Protein AF-A0A3M2CBE2-F1 (afdb_monomer)

Foldseek 3Di:
DLVVLLPFEAEQEAEPDPVRVVVVLVVQLVQAVVCVVVVHAGTHYAYAYEAQEPDPVSNVVRLVVQLVSLLVSCLVRHADDDDPDPDDDPRHHHNVCSVPCLDRSNYQYDHDDVCVVVDPDPVSVVVVLVPDPSSVVVVVSSVVSSPPD

Sequence (149 aa):
MLLSGLAHLHVLFGTFSDQSWAGLRLIIERLGAERVRQDEPQADCLLVQAMVPENVEAAEKSKRDFGDRARDVFVDHFYKEDPEAEATEENCWYVSDAESSDAPHVPIPLSYTPRLADFPSIDAVADHLADSPEYRHLAARILARFGAS

Nearest PDB structures (foldseek):
  3vdn-assembly1_B-2  TM=4.402E-01  e=6.998E+00  Streptomyces hygroscopicus subsp. limoneus

Solvent-accessible surface area (backbone atoms only — not comparable to full-atom values): 8537 Å² total; per-residue (Å²): 128,81,68,73,68,68,75,60,66,43,80,44,80,34,46,95,47,69,70,42,46,59,53,48,51,57,50,43,25,56,38,7,40,54,25,50,75,67,80,36,61,42,57,53,49,42,31,30,34,43,67,33,53,79,52,66,70,60,24,55,50,51,52,50,60,49,37,53,54,32,43,54,52,33,60,78,22,32,38,38,80,69,63,97,53,95,70,74,67,88,77,56,56,34,52,77,47,68,78,43,86,81,28,50,44,54,54,46,66,35,63,56,58,77,68,75,78,71,54,93,43,70,75,71,41,47,61,58,47,66,68,32,68,53,53,44,50,49,51,51,56,58,49,56,75,64,67,82,117

Structure (mmCIF, N/CA/C/O backbone):
data_AF-A0A3M2CBE2-F1
#
_entry.id   AF-A0A3M2CBE2-F1
#
loop_
_atom_site.group_PDB
_atom_site.id
_atom_site.type_symbol
_atom_site.label_atom_id
_atom_site.label_alt_id
_atom_site.label_comp_id
_atom_site.label_asym_id
_atom_site.label_entity_id
_atom_site.label_seq_id
_atom_site.pdbx_PDB_ins_code
_atom_site.Cartn_x
_atom_site.Cartn_y
_atom_site.Cartn_z
_atom_site.occupancy
_atom_site.B_iso_or_equiv
_atom_site.auth_seq_id
_atom_site.auth_comp_id
_atom_site.auth_asym_id
_atom_site.auth_atom_id
_atom_site.pdbx_PDB_model_num
ATOM 1 N N . MET A 1 1 ? 16.481 -7.875 22.149 1.00 38.44 1 MET A N 1
ATOM 2 C CA . MET A 1 1 ? 15.896 -8.816 21.173 1.00 38.44 1 MET A CA 1
ATOM 3 C C . MET A 1 1 ? 15.417 -8.008 19.972 1.00 38.44 1 MET A C 1
ATOM 5 O O . MET A 1 1 ? 14.338 -7.453 20.042 1.00 38.44 1 MET A O 1
ATOM 9 N N . LEU A 1 2 ? 16.221 -7.871 18.912 1.00 44.12 2 LEU A N 1
ATOM 10 C CA . LEU A 1 2 ? 15.852 -7.077 17.720 1.00 44.12 2 LEU A CA 1
ATOM 11 C C . LEU A 1 2 ? 15.027 -7.870 16.686 1.00 44.12 2 LEU A C 1
ATOM 13 O O . LEU A 1 2 ? 14.379 -7.285 15.830 1.00 44.12 2 LEU A O 1
ATOM 17 N N . LEU A 1 3 ? 15.020 -9.204 16.780 1.00 41.56 3 LEU A N 1
ATOM 18 C CA . LEU A 1 3 ? 14.338 -10.092 15.828 1.00 41.56 3 LEU A CA 1
ATOM 19 C C . LEU A 1 3 ? 12.863 -10.370 16.159 1.00 41.56 3 LEU A C 1
ATOM 21 O O . LEU A 1 3 ? 12.155 -10.885 15.304 1.00 41.56 3 LEU A O 1
ATOM 25 N N . SER A 1 4 ? 12.387 -10.028 17.364 1.00 43.09 4 SER A N 1
ATOM 26 C CA . SER A 1 4 ? 10.977 -10.246 17.734 1.00 43.09 4 SER A CA 1
ATOM 27 C C . SER A 1 4 ? 10.027 -9.270 17.030 1.00 43.09 4 SER A C 1
ATOM 29 O O . SER A 1 4 ? 8.88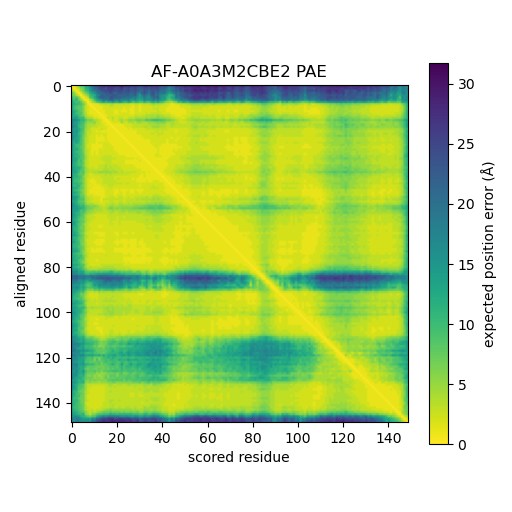0 -9.629 16.802 1.00 43.09 4 SER A O 1
ATOM 31 N N . GLY A 1 5 ? 10.495 -8.067 16.669 1.00 46.41 5 GLY A N 1
ATOM 32 C CA . GLY A 1 5 ? 9.698 -7.078 15.929 1.00 46.41 5 GLY A CA 1
ATOM 33 C C . GLY A 1 5 ? 9.570 -7.411 14.441 1.00 46.41 5 GLY A C 1
ATOM 34 O O . GLY A 1 5 ? 8.492 -7.285 13.879 1.00 46.41 5 GLY A O 1
ATOM 35 N N . LEU A 1 6 ? 10.631 -7.948 13.820 1.00 48.31 6 LEU A N 1
ATOM 36 C CA . LEU A 1 6 ? 10.652 -8.332 12.396 1.00 48.31 6 LEU A CA 1
ATOM 37 C C . LEU A 1 6 ? 9.613 -9.401 12.011 1.00 48.31 6 LEU A C 1
ATOM 39 O O . LEU A 1 6 ? 9.322 -9.565 10.829 1.00 48.31 6 LEU A O 1
ATOM 43 N N . ALA A 1 7 ? 9.071 -10.146 12.978 1.00 54.41 7 ALA A N 1
ATOM 44 C CA . ALA A 1 7 ? 8.288 -11.351 12.726 1.00 54.41 7 ALA A CA 1
ATOM 45 C C . ALA A 1 7 ? 6.835 -11.111 12.260 1.00 54.41 7 ALA A C 1
ATOM 47 O O . ALA A 1 7 ? 6.169 -12.085 11.904 1.00 54.41 7 ALA A O 1
ATOM 48 N N . HIS A 1 8 ? 6.328 -9.868 12.252 1.00 76.12 8 HIS A N 1
ATOM 49 C CA . HIS A 1 8 ? 4.890 -9.608 12.052 1.00 76.12 8 HIS A CA 1
ATOM 50 C C . HIS A 1 8 ? 4.529 -8.594 10.951 1.00 76.12 8 HIS A C 1
ATOM 52 O O . HIS A 1 8 ? 3.344 -8.343 10.734 1.00 76.12 8 HIS A O 1
ATOM 58 N N . LEU A 1 9 ? 5.509 -8.057 10.213 1.00 88.56 9 LEU A N 1
ATOM 59 C CA . LEU A 1 9 ? 5.239 -7.149 9.094 1.00 88.56 9 LEU A CA 1
ATOM 60 C C . LEU A 1 9 ? 4.870 -7.919 7.818 1.00 88.56 9 LEU A C 1
ATOM 62 O O . LEU A 1 9 ? 5.664 -8.703 7.296 1.00 88.56 9 LEU A O 1
ATOM 66 N N . HIS A 1 10 ? 3.698 -7.626 7.261 1.00 92.75 10 HIS A N 1
ATOM 67 C CA . HIS A 1 10 ? 3.241 -8.179 5.989 1.00 92.75 10 HIS A CA 1
ATOM 68 C C . HIS A 1 10 ? 3.591 -7.233 4.835 1.00 92.75 10 HIS A C 1
ATOM 70 O O . HIS A 1 10 ? 3.078 -6.119 4.755 1.00 92.75 10 HIS A O 1
ATOM 76 N N . VAL A 1 11 ? 4.437 -7.672 3.904 1.00 93.88 11 VAL A N 1
ATOM 77 C CA . VAL A 1 11 ? 4.734 -6.906 2.682 1.00 93.88 11 VAL A CA 1
ATOM 78 C C . VAL A 1 11 ? 3.860 -7.429 1.546 1.00 93.88 11 VAL A C 1
ATOM 80 O O . VAL A 1 11 ? 4.031 -8.556 1.081 1.00 93.88 11 VAL A O 1
ATOM 83 N N . LEU A 1 12 ? 2.894 -6.619 1.123 1.00 96.19 12 LEU A N 1
ATOM 84 C CA . LEU A 1 12 ? 1.893 -6.967 0.123 1.00 96.19 12 LEU A CA 1
ATOM 85 C C . LEU A 1 12 ? 2.355 -6.495 -1.254 1.00 96.19 12 LEU A C 1
ATOM 87 O O . LEU A 1 12 ? 2.506 -5.299 -1.479 1.00 96.19 12 LEU A O 1
ATOM 91 N N . PHE A 1 13 ? 2.550 -7.419 -2.190 1.00 95.81 13 PHE A N 1
ATOM 92 C CA . PHE A 1 13 ? 2.920 -7.084 -3.565 1.00 95.81 13 PHE A CA 1
ATOM 93 C C . PHE A 1 13 ? 1.685 -7.071 -4.462 1.00 95.81 13 PHE A C 1
ATOM 95 O O . PHE A 1 13 ? 0.955 -8.059 -4.550 1.00 95.81 13 PHE A O 1
ATOM 102 N N . GLY A 1 14 ? 1.472 -5.950 -5.144 1.00 94.75 14 GLY A N 1
ATOM 103 C CA . GLY A 1 14 ? 0.371 -5.738 -6.071 1.00 94.75 14 GLY A CA 1
ATOM 104 C C . GLY A 1 14 ? 0.836 -5.332 -7.459 1.00 94.75 14 GLY A C 1
ATOM 105 O O . GLY A 1 14 ? 1.789 -4.577 -7.606 1.00 94.75 14 GLY A O 1
ATOM 106 N N . THR A 1 15 ? 0.122 -5.788 -8.483 1.00 92.75 15 THR A N 1
ATOM 107 C CA . THR A 1 15 ? 0.197 -5.227 -9.841 1.00 92.75 15 THR A CA 1
ATOM 108 C C . THR A 1 15 ? -1.113 -4.518 -10.173 1.00 92.75 15 THR A C 1
ATOM 110 O O . THR A 1 15 ? -2.100 -4.653 -9.454 1.00 92.75 15 THR A O 1
ATOM 113 N N . PHE A 1 16 ? -1.164 -3.795 -11.292 1.00 86.88 16 PHE A N 1
ATOM 114 C CA . PHE A 1 16 ? -2.372 -3.069 -11.699 1.00 86.88 16 PHE A CA 1
ATOM 115 C C . PHE A 1 16 ? -3.536 -3.972 -12.168 1.00 86.88 16 PHE A C 1
ATOM 117 O O . PHE A 1 16 ? -4.629 -3.487 -12.442 1.00 86.88 16 PHE A O 1
ATOM 124 N N . SER A 1 17 ? -3.330 -5.287 -12.281 1.00 91.00 17 SER A N 1
ATOM 125 C CA . SER A 1 17 ? -4.363 -6.208 -12.772 1.00 91.00 17 SER A CA 1
ATOM 126 C C . SER A 1 17 ? -5.520 -6.391 -11.781 1.00 91.00 17 SER A C 1
ATOM 128 O O . SER A 1 17 ? -5.315 -6.470 -10.569 1.00 91.00 17 SER A O 1
ATOM 130 N N . ASP A 1 18 ? -6.745 -6.553 -12.289 1.00 91.88 18 ASP A N 1
ATOM 131 C CA . ASP A 1 18 ? -7.924 -6.792 -11.441 1.00 91.88 18 ASP A CA 1
ATOM 132 C C . ASP A 1 18 ? -7.825 -8.081 -10.627 1.00 91.88 18 ASP A C 1
ATOM 134 O O . ASP A 1 18 ? -8.292 -8.139 -9.492 1.00 91.88 18 ASP A O 1
ATOM 138 N N . GLN A 1 19 ? -7.160 -9.101 -11.171 1.00 91.75 19 GLN A N 1
ATOM 139 C CA . GLN A 1 19 ? -6.881 -10.333 -10.442 1.00 91.75 19 GLN A CA 1
ATOM 140 C C . GLN A 1 19 ? -5.981 -10.076 -9.225 1.00 91.75 19 GLN A C 1
ATOM 142 O O . GLN A 1 19 ? -6.259 -10.596 -8.143 1.00 91.75 19 GLN A O 1
ATOM 147 N N . SER A 1 20 ? -4.934 -9.256 -9.380 1.00 93.81 20 SER A N 1
ATOM 148 C CA . SER A 1 20 ? -4.064 -8.865 -8.265 1.00 93.81 20 SER A CA 1
ATOM 149 C C . SER A 1 20 ? -4.861 -8.144 -7.184 1.00 93.81 20 SER A C 1
ATOM 151 O O . SER A 1 20 ? -4.702 -8.442 -6.003 1.00 93.81 20 SER A O 1
ATOM 153 N N . TRP A 1 21 ? -5.755 -7.240 -7.578 1.00 96.38 21 TRP A N 1
ATOM 154 C CA . TRP A 1 21 ? -6.594 -6.496 -6.643 1.00 96.38 21 TRP A CA 1
ATOM 155 C C . TRP A 1 21 ? -7.645 -7.351 -5.944 1.00 96.3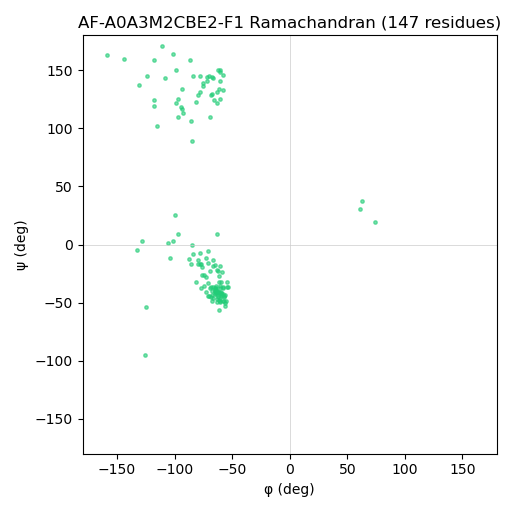8 21 TRP A C 1
ATOM 157 O O . TRP A 1 21 ? -7.886 -7.157 -4.755 1.00 96.38 21 TRP A O 1
ATOM 167 N N . ALA A 1 22 ? -8.239 -8.322 -6.637 1.00 95.00 22 ALA A N 1
ATOM 168 C CA . ALA A 1 22 ? -9.167 -9.260 -6.018 1.00 95.00 22 ALA A CA 1
ATOM 169 C C . ALA A 1 22 ? -8.489 -10.051 -4.887 1.00 95.00 22 ALA A C 1
ATOM 171 O O . ALA A 1 22 ? -9.074 -10.209 -3.818 1.00 95.00 22 ALA A O 1
ATOM 172 N N . GLY A 1 23 ? -7.244 -10.492 -5.100 1.00 95.75 23 GLY A N 1
ATOM 173 C CA . GLY A 1 23 ? -6.438 -11.144 -4.067 1.00 95.75 23 GLY A CA 1
ATOM 174 C C . GLY A 1 23 ? -6.050 -10.196 -2.932 1.00 95.75 23 GLY A C 1
ATOM 175 O O . GLY A 1 23 ? -6.270 -10.520 -1.767 1.00 95.75 23 GLY A O 1
ATOM 176 N N . LEU A 1 24 ? -5.529 -9.010 -3.264 1.00 96.88 24 LEU A N 1
ATOM 177 C CA . LEU A 1 24 ? -5.136 -8.005 -2.271 1.00 96.88 24 LEU A CA 1
ATOM 178 C C . LEU A 1 24 ? -6.293 -7.623 -1.357 1.00 96.88 24 LEU A C 1
ATOM 180 O O . LEU A 1 24 ? -6.106 -7.600 -0.149 1.00 96.88 24 LEU A O 1
ATOM 184 N N . ARG A 1 25 ? -7.488 -7.389 -1.9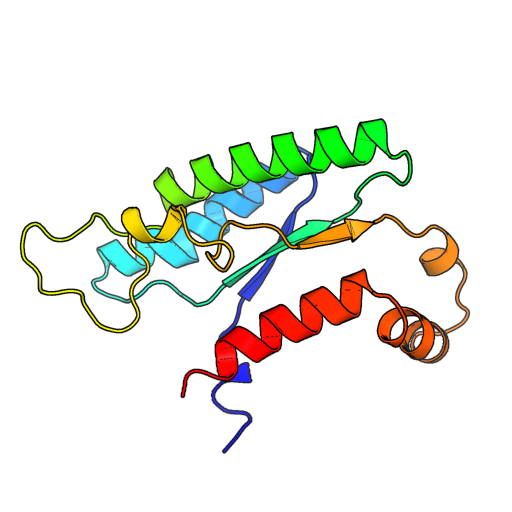06 1.00 97.31 25 ARG A N 1
ATOM 185 C CA . ARG A 1 25 ? -8.670 -7.009 -1.124 1.00 97.31 25 ARG A CA 1
ATOM 186 C C . ARG A 1 25 ? -8.987 -8.025 -0.027 1.00 97.31 25 ARG A C 1
ATOM 188 O O . ARG A 1 25 ? -9.235 -7.630 1.104 1.00 97.31 25 ARG A O 1
ATOM 195 N N . LEU A 1 26 ? -8.922 -9.321 -0.342 1.00 97.06 26 LEU A N 1
ATOM 196 C CA . LEU A 1 26 ? -9.164 -10.392 0.633 1.00 97.06 26 LEU A CA 1
ATOM 197 C C . LEU A 1 26 ? -8.109 -10.409 1.745 1.00 97.06 26 LEU A C 1
ATOM 199 O O . LEU A 1 26 ? -8.432 -10.640 2.907 1.00 97.06 26 LEU A O 1
ATOM 203 N N . ILE A 1 27 ? -6.844 -10.175 1.393 1.00 97.31 27 ILE A N 1
ATOM 204 C CA . ILE A 1 27 ? -5.759 -10.123 2.376 1.00 97.31 27 ILE A CA 1
ATOM 205 C C . ILE A 1 27 ? -5.876 -8.869 3.244 1.00 97.31 27 ILE A C 1
ATOM 207 O O . ILE A 1 27 ? -5.761 -8.974 4.459 1.00 97.31 27 ILE A O 1
ATOM 211 N N . ILE A 1 28 ? -6.147 -7.709 2.647 1.00 98.00 28 ILE A N 1
ATOM 212 C CA . ILE A 1 28 ? -6.314 -6.432 3.352 1.00 98.00 28 ILE A CA 1
ATOM 213 C C . ILE A 1 28 ? -7.479 -6.519 4.340 1.00 98.00 28 ILE A C 1
ATOM 215 O O . ILE A 1 28 ? -7.299 -6.171 5.503 1.00 98.00 28 ILE A O 1
ATOM 219 N N . GLU A 1 29 ? -8.623 -7.072 3.925 1.00 97.50 29 GLU A N 1
ATOM 220 C CA . GLU A 1 29 ? -9.766 -7.291 4.819 1.00 97.50 29 GLU A CA 1
ATOM 221 C C . GLU A 1 29 ? -9.385 -8.157 6.026 1.00 97.50 29 GLU A C 1
ATOM 223 O O . GLU A 1 29 ? -9.712 -7.824 7.166 1.00 97.50 29 GLU A O 1
ATOM 228 N N . ARG A 1 30 ? -8.639 -9.240 5.792 1.00 96.81 30 ARG A N 1
ATOM 229 C CA . ARG A 1 30 ? -8.195 -10.149 6.852 1.00 96.81 30 ARG A CA 1
ATOM 230 C C . ARG A 1 30 ? -7.167 -9.520 7.794 1.00 96.81 30 ARG A C 1
ATOM 232 O O . ARG A 1 30 ? -7.161 -9.823 8.983 1.00 96.81 30 ARG A O 1
ATOM 239 N N . LEU A 1 31 ? -6.268 -8.687 7.273 1.00 96.38 31 LEU A N 1
ATOM 240 C CA . LEU A 1 31 ? -5.251 -7.986 8.063 1.00 96.38 31 LEU A CA 1
ATOM 241 C C . LEU A 1 31 ? -5.804 -6.745 8.774 1.00 96.38 31 LEU A C 1
ATOM 243 O O . LEU A 1 31 ? -5.130 -6.213 9.651 1.00 96.38 31 LEU A O 1
ATOM 247 N N . GLY A 1 32 ? -7.000 -6.293 8.409 1.00 96.31 32 GLY A N 1
ATOM 248 C CA . GLY A 1 32 ? -7.598 -5.069 8.912 1.00 96.31 32 GLY A CA 1
ATOM 249 C C . GLY A 1 32 ? -8.986 -5.294 9.496 1.00 96.31 32 GLY A C 1
ATOM 250 O O . GLY A 1 32 ? -9.103 -5.672 10.660 1.00 96.31 32 GLY A O 1
ATOM 251 N N . ALA A 1 33 ? -10.036 -5.081 8.700 1.00 94.19 33 ALA A N 1
ATOM 252 C CA . ALA A 1 33 ? -11.426 -5.087 9.162 1.00 94.19 33 ALA A CA 1
ATOM 253 C C . ALA A 1 33 ? -11.828 -6.361 9.926 1.00 94.19 33 ALA A C 1
ATOM 255 O O . ALA A 1 33 ? -12.583 -6.286 10.892 1.00 94.19 33 ALA A O 1
ATOM 256 N N . GLU A 1 34 ? -11.336 -7.539 9.535 1.00 96.19 34 GLU A N 1
ATOM 257 C CA . GLU A 1 34 ? -11.637 -8.783 10.249 1.00 96.19 34 GLU A CA 1
ATOM 258 C C . GLU A 1 34 ? -11.025 -8.814 11.658 1.00 96.19 34 GLU A C 1
ATOM 260 O O . GLU A 1 34 ? -11.684 -9.283 12.584 1.00 96.19 34 GLU A O 1
ATOM 265 N N . ARG A 1 35 ? -9.825 -8.247 11.835 1.00 95.00 35 ARG A N 1
ATOM 266 C CA . ARG A 1 35 ? -9.160 -8.099 13.142 1.00 95.00 35 ARG A CA 1
ATOM 267 C C . ARG A 1 35 ? -9.865 -7.057 14.000 1.00 95.00 35 ARG A C 1
ATOM 269 O O . ARG A 1 35 ? -10.195 -7.349 15.142 1.00 95.00 35 ARG A O 1
ATOM 276 N N . VAL A 1 36 ? -10.219 -5.910 13.416 1.00 92.62 36 VAL A N 1
ATOM 277 C CA . VAL A 1 36 ? -10.992 -4.860 14.103 1.00 92.62 36 VAL A CA 1
ATOM 278 C C . VAL A 1 36 ? -12.329 -5.408 14.613 1.00 92.62 36 VAL A C 1
ATOM 280 O O . VAL A 1 36 ? -12.703 -5.163 15.755 1.00 92.62 36 VAL A O 1
ATOM 283 N N . ARG A 1 37 ? -13.033 -6.222 13.811 1.00 93.12 37 ARG A N 1
ATOM 284 C CA . ARG A 1 37 ? -14.275 -6.903 14.232 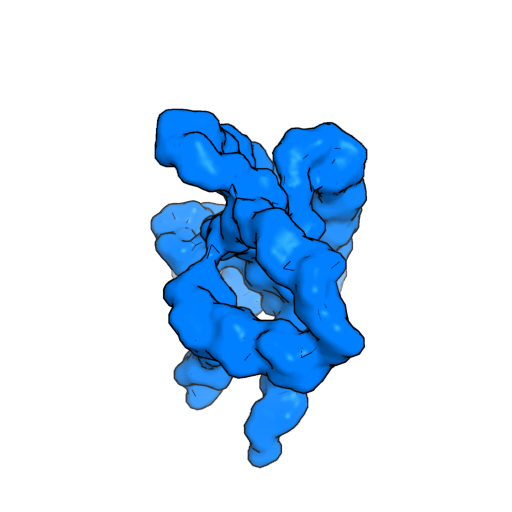1.00 93.12 37 ARG A CA 1
ATOM 285 C C . ARG A 1 37 ? -14.074 -7.895 15.385 1.00 93.12 37 ARG A C 1
ATOM 287 O O . ARG A 1 37 ? -15.049 -8.242 16.047 1.00 93.12 37 ARG A O 1
ATOM 294 N N . GLN A 1 38 ? -12.852 -8.376 15.593 1.00 94.25 38 GLN A N 1
ATOM 295 C CA . GLN A 1 38 ? -12.460 -9.284 16.674 1.00 94.25 38 GLN A CA 1
ATOM 296 C C . GLN A 1 38 ? -11.839 -8.547 17.870 1.00 94.25 38 GLN A C 1
ATOM 298 O O . GLN A 1 38 ? -11.339 -9.208 18.775 1.00 94.25 38 GLN A O 1
ATOM 303 N N . ASP A 1 39 ? -11.899 -7.209 17.891 1.00 89.25 39 ASP A N 1
ATOM 304 C CA . ASP A 1 39 ? -11.273 -6.361 18.915 1.00 89.25 39 ASP A CA 1
ATOM 305 C C . ASP A 1 39 ? -9.740 -6.527 18.975 1.00 89.25 39 ASP A C 1
ATOM 307 O O . ASP A 1 39 ? -9.103 -6.396 20.018 1.00 89.25 39 ASP A O 1
ATOM 311 N N . GLU A 1 40 ? -9.133 -6.843 17.827 1.00 91.88 40 GLU A N 1
ATOM 312 C CA . GLU A 1 40 ? -7.686 -6.903 17.648 1.00 91.88 40 GLU A CA 1
ATOM 313 C C . GLU A 1 40 ? -7.197 -5.720 16.792 1.00 91.88 40 GLU A C 1
ATOM 315 O O . GLU A 1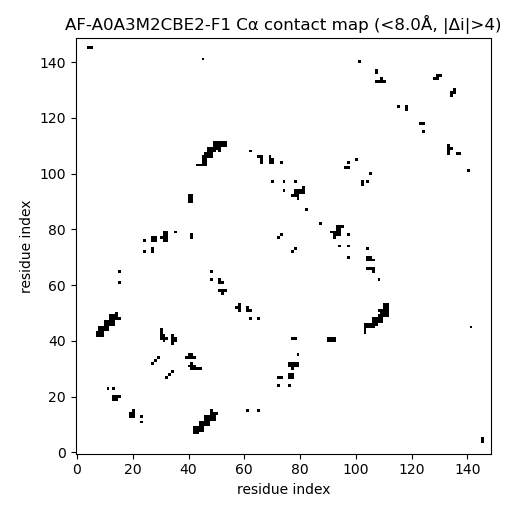 40 ? -7.847 -5.368 15.800 1.00 91.88 40 GLU A O 1
ATOM 320 N N . PRO A 1 41 ? -6.015 -5.143 17.090 1.00 91.94 41 PRO A N 1
ATOM 321 C CA . PRO A 1 41 ? -5.419 -4.121 16.236 1.00 91.94 41 PRO A CA 1
ATOM 322 C C . PRO A 1 41 ? -5.108 -4.694 14.851 1.00 91.94 41 PRO A C 1
ATOM 324 O O . PRO A 1 41 ? -4.803 -5.893 14.707 1.00 91.94 41 PRO A O 1
ATOM 327 N N . GLN A 1 42 ? -5.152 -3.840 13.825 1.00 94.38 42 GLN A N 1
ATOM 328 C CA . GLN A 1 42 ? -4.765 -4.246 12.478 1.00 94.38 42 GLN A CA 1
ATOM 329 C C . GLN A 1 42 ? -3.328 -4.769 12.465 1.00 94.38 42 GLN A C 1
ATOM 331 O O . GLN A 1 42 ? -2.463 -4.308 13.205 1.00 94.38 42 GLN A O 1
ATOM 336 N N . ALA A 1 43 ? -3.066 -5.755 11.613 1.00 93.00 43 ALA A N 1
ATOM 337 C CA . ALA A 1 43 ? -1.716 -6.260 11.444 1.00 93.00 43 ALA A CA 1
ATOM 338 C C . ALA A 1 43 ? -0.860 -5.239 10.687 1.00 93.00 43 ALA A C 1
ATOM 340 O O . ALA A 1 43 ? -1.302 -4.650 9.696 1.00 93.00 43 ALA A O 1
ATOM 341 N N . ASP A 1 44 ? 0.397 -5.095 11.098 1.00 90.75 44 ASP A N 1
ATOM 342 C CA . ASP A 1 44 ? 1.343 -4.253 10.383 1.00 90.75 44 ASP A CA 1
ATOM 343 C C . ASP A 1 44 ? 1.544 -4.748 8.953 1.00 90.75 44 ASP A C 1
ATOM 345 O O . ASP A 1 44 ? 1.910 -5.905 8.704 1.00 90.75 44 ASP A O 1
ATOM 349 N N . CYS A 1 45 ? 1.335 -3.847 7.996 1.00 93.81 45 CYS A N 1
ATOM 350 C CA . CYS A 1 45 ? 1.586 -4.127 6.594 1.00 93.81 45 CYS A CA 1
ATOM 351 C C . CYS A 1 45 ? 2.127 -2.922 5.815 1.00 93.81 45 CYS A C 1
ATOM 353 O O . CYS A 1 45 ? 1.991 -1.762 6.223 1.00 93.81 45 CYS A O 1
ATOM 355 N N . LEU A 1 46 ? 2.764 -3.230 4.685 1.00 94.75 46 LEU A N 1
ATOM 356 C CA . LEU A 1 46 ? 3.217 -2.284 3.668 1.00 94.75 46 LEU A CA 1
ATOM 357 C C . LEU A 1 46 ? 2.770 -2.764 2.293 1.00 94.75 46 LEU A C 1
ATOM 359 O O . LEU A 1 46 ? 2.925 -3.942 1.966 1.00 94.75 46 LEU A O 1
ATOM 363 N N . LEU A 1 47 ? 2.278 -1.841 1.473 1.00 97.44 47 LEU A N 1
ATOM 364 C CA . LEU A 1 47 ? 1.924 -2.114 0.089 1.00 97.44 47 LEU A CA 1
ATOM 365 C C . LEU A 1 47 ? 3.085 -1.778 -0.853 1.00 97.44 47 LEU A C 1
ATOM 367 O O . LEU A 1 47 ? 3.695 -0.712 -0.779 1.00 97.44 47 LEU A O 1
ATOM 371 N N . VAL A 1 48 ? 3.366 -2.685 -1.780 1.00 97.44 48 VAL A N 1
ATOM 372 C CA . VAL A 1 48 ? 4.345 -2.521 -2.851 1.00 97.44 48 VAL A CA 1
ATOM 373 C C . VAL A 1 48 ? 3.618 -2.605 -4.184 1.00 97.44 48 VAL A C 1
ATOM 375 O O . VAL A 1 48 ? 2.964 -3.606 -4.482 1.00 97.44 48 VAL A O 1
ATOM 378 N N . GLN A 1 49 ? 3.763 -1.571 -5.010 1.00 97.31 49 GLN A N 1
ATOM 379 C CA . GLN A 1 49 ? 3.354 -1.630 -6.408 1.00 97.31 49 GLN A CA 1
ATOM 380 C C . GLN A 1 49 ? 4.504 -2.227 -7.218 1.00 97.31 49 GLN A C 1
ATOM 382 O O . GLN A 1 49 ? 5.513 -1.572 -7.459 1.00 97.31 49 GLN A O 1
ATOM 387 N N . ALA A 1 50 ? 4.353 -3.471 -7.651 1.00 94.31 50 ALA A N 1
ATOM 388 C CA . ALA A 1 50 ? 5.309 -4.143 -8.514 1.00 94.31 50 ALA A CA 1
ATOM 389 C C . ALA A 1 50 ? 5.041 -3.846 -9.996 1.00 94.31 50 ALA A C 1
ATOM 391 O O . ALA A 1 50 ? 3.910 -3.559 -10.399 1.00 94.31 50 ALA A O 1
ATOM 392 N N . MET A 1 51 ? 6.079 -4.028 -10.817 1.00 91.88 51 MET A N 1
ATOM 393 C CA . MET A 1 51 ? 6.011 -3.947 -12.281 1.00 91.88 51 MET A CA 1
ATOM 394 C C . MET A 1 51 ? 5.620 -2.555 -12.794 1.00 91.88 51 MET A C 1
ATOM 396 O O . MET A 1 51 ? 4.895 -2.437 -13.784 1.00 91.88 51 MET A O 1
ATOM 400 N N . VAL A 1 52 ? 6.093 -1.492 -12.135 1.00 94.31 52 VAL A N 1
ATOM 401 C CA . VAL A 1 52 ? 5.872 -0.129 -12.633 1.00 94.31 52 VAL A CA 1
ATOM 402 C C . VAL A 1 52 ? 6.573 0.026 -13.995 1.00 94.31 52 VAL A C 1
ATOM 404 O O . VAL A 1 52 ? 7.732 -0.382 -14.124 1.00 94.31 52 VAL A O 1
ATOM 407 N N . PRO A 1 53 ? 5.894 0.561 -15.031 1.00 90.88 53 PRO A N 1
ATOM 408 C CA . PRO A 1 53 ? 6.505 0.770 -16.343 1.00 90.88 53 PRO A CA 1
ATOM 409 C C . PRO A 1 53 ? 7.711 1.715 -16.282 1.00 90.88 53 PRO A C 1
ATOM 411 O O . PRO A 1 53 ? 7.707 2.666 -15.512 1.00 90.88 53 PRO A O 1
ATOM 414 N N . GLU A 1 54 ? 8.703 1.519 -17.154 1.00 87.88 54 GLU A N 1
ATOM 415 C CA . GLU A 1 54 ? 9.875 2.413 -17.235 1.00 87.88 54 GLU A CA 1
ATOM 416 C C . GLU A 1 54 ? 9.558 3.767 -17.899 1.00 87.88 54 GLU A C 1
ATOM 418 O O . GLU A 1 54 ? 10.230 4.769 -17.656 1.00 87.88 54 GLU A O 1
ATOM 423 N N . ASN A 1 55 ? 8.539 3.818 -18.766 1.00 92.12 55 ASN A N 1
ATOM 424 C CA . ASN A 1 55 ? 8.132 5.063 -19.414 1.00 92.12 55 ASN A CA 1
ATOM 425 C C . ASN A 1 55 ? 7.574 6.041 -18.370 1.00 92.12 55 ASN A C 1
ATOM 427 O O . ASN A 1 55 ? 6.601 5.716 -17.700 1.00 92.12 55 ASN A O 1
ATOM 431 N N . VAL A 1 56 ? 8.142 7.248 -18.293 1.00 91.50 56 VAL A N 1
ATOM 432 C CA . VAL A 1 56 ? 7.822 8.244 -17.253 1.00 91.50 56 VAL A CA 1
ATOM 433 C C . VAL A 1 56 ? 6.328 8.569 -17.178 1.00 91.50 56 VAL A C 1
ATOM 435 O O . VAL A 1 56 ? 5.751 8.536 -16.099 1.00 91.50 56 VAL A O 1
ATOM 438 N N . GLU A 1 57 ? 5.674 8.855 -18.304 1.00 94.25 57 GLU A N 1
ATOM 439 C CA . GLU A 1 57 ? 4.254 9.231 -18.306 1.00 94.25 57 GLU A CA 1
ATOM 440 C C . GLU A 1 57 ? 3.357 8.058 -17.882 1.00 94.25 57 GLU A C 1
ATOM 442 O O . GLU A 1 57 ? 2.459 8.216 -17.048 1.00 94.25 57 GLU A O 1
ATOM 447 N N . ALA A 1 58 ? 3.643 6.862 -18.404 1.00 92.31 58 ALA A N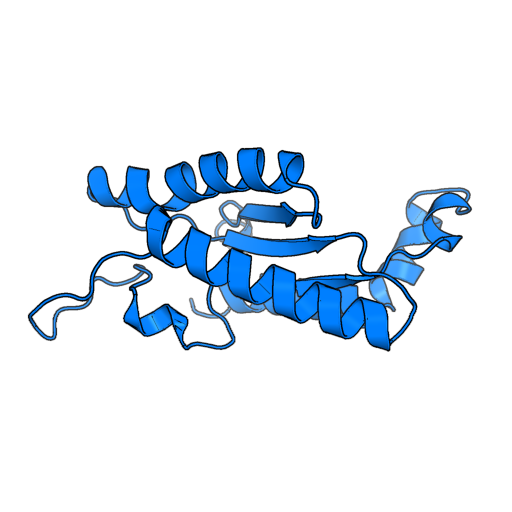 1
ATOM 448 C CA . ALA A 1 58 ? 2.940 5.643 -18.028 1.00 92.31 58 ALA A CA 1
ATOM 449 C C . ALA A 1 58 ? 3.180 5.271 -16.556 1.00 92.31 58 ALA A C 1
ATOM 451 O O . ALA A 1 58 ? 2.245 4.844 -15.881 1.00 92.31 58 ALA A O 1
ATOM 452 N N . ALA A 1 59 ? 4.398 5.467 -16.045 1.00 93.31 59 ALA A N 1
ATOM 453 C CA . ALA A 1 59 ? 4.763 5.239 -14.653 1.00 93.31 59 ALA A CA 1
ATOM 454 C C . ALA A 1 59 ? 3.981 6.168 -13.727 1.00 93.31 59 ALA A C 1
ATOM 456 O O . ALA A 1 59 ? 3.361 5.709 -12.774 1.00 93.31 59 ALA A O 1
ATOM 457 N N . GLU A 1 60 ? 3.955 7.465 -14.030 1.00 95.62 60 GLU A N 1
ATOM 458 C CA . GLU A 1 60 ? 3.252 8.455 -13.217 1.00 95.62 60 GLU A CA 1
ATOM 459 C C . GLU A 1 60 ? 1.741 8.216 -13.200 1.00 95.62 60 GLU A C 1
ATOM 461 O O . GLU A 1 60 ? 1.114 8.292 -12.144 1.00 95.62 60 GLU A O 1
ATOM 466 N N . LYS A 1 61 ? 1.146 7.857 -14.343 1.00 95.06 61 LYS A N 1
ATOM 467 C CA . LYS A 1 61 ? -0.260 7.440 -14.383 1.00 95.06 61 LYS A CA 1
ATOM 468 C C . LYS A 1 61 ? -0.493 6.162 -13.572 1.00 95.06 61 LYS A C 1
ATOM 470 O O . LYS A 1 61 ? -1.400 6.125 -12.752 1.00 95.06 61 LYS A O 1
ATOM 475 N N . SER A 1 62 ? 0.353 5.147 -13.752 1.00 94.81 62 SER A N 1
ATOM 476 C CA . SER A 1 62 ? 0.264 3.871 -13.033 1.00 94.81 62 SER A CA 1
ATOM 477 C C . SER A 1 62 ? 0.373 4.045 -11.516 1.00 94.81 62 SER A C 1
ATOM 479 O O . SER A 1 62 ? -0.349 3.380 -10.778 1.00 94.81 62 SER A O 1
ATOM 481 N N . LYS A 1 63 ? 1.263 4.919 -11.032 1.00 96.25 63 LYS A N 1
ATOM 482 C CA . LYS A 1 63 ? 1.431 5.205 -9.598 1.00 96.25 63 LYS A CA 1
ATOM 483 C C . LYS A 1 63 ? 0.205 5.894 -9.011 1.00 96.25 63 LYS A C 1
ATOM 485 O O . LYS A 1 63 ? -0.259 5.476 -7.956 1.00 96.25 63 LYS A O 1
ATOM 490 N N . ARG A 1 64 ? -0.329 6.913 -9.698 1.00 96.56 64 ARG A N 1
ATOM 491 C CA . ARG A 1 64 ? -1.540 7.622 -9.254 1.00 96.56 64 ARG A CA 1
ATOM 492 C C . ARG A 1 64 ? -2.736 6.686 -9.190 1.00 96.56 64 ARG A C 1
ATOM 494 O O . ARG A 1 64 ? -3.285 6.491 -8.117 1.00 96.56 64 ARG A O 1
ATOM 501 N N . ASP A 1 65 ? -3.049 6.025 -10.303 1.00 96.50 65 ASP A N 1
ATOM 502 C CA . ASP A 1 65 ? -4.221 5.155 -10.390 1.00 96.50 65 ASP A CA 1
ATOM 503 C C . ASP A 1 65 ? -4.140 3.995 -9.368 1.00 96.50 65 ASP A C 1
ATOM 505 O O . ASP A 1 65 ? -5.152 3.564 -8.815 1.00 96.50 65 ASP A O 1
ATOM 509 N N . PHE A 1 66 ? -2.935 3.462 -9.110 1.00 97.75 66 PHE A N 1
ATOM 510 C CA . PHE A 1 66 ? -2.736 2.404 -8.114 1.00 97.75 66 PHE A CA 1
ATOM 511 C C . PHE A 1 66 ? -2.863 2.944 -6.689 1.00 97.75 66 PHE A C 1
ATOM 513 O O . PHE A 1 66 ? -3.453 2.271 -5.851 1.00 97.75 66 PHE A O 1
ATOM 520 N N . GLY A 1 67 ? -2.323 4.135 -6.420 1.00 97.31 67 GLY A N 1
ATOM 521 C CA . GLY A 1 67 ? -2.434 4.813 -5.130 1.00 97.31 67 GLY A CA 1
ATOM 522 C C . GLY A 1 67 ? -3.879 5.150 -4.767 1.00 97.31 67 GLY A C 1
ATOM 523 O O . GLY A 1 67 ? -4.298 4.844 -3.655 1.00 97.31 67 GLY A O 1
ATOM 524 N N . ASP A 1 68 ? -4.656 5.679 -5.714 1.00 97.06 68 ASP A N 1
ATOM 525 C CA . ASP A 1 68 ? -6.076 5.995 -5.515 1.00 97.06 68 ASP A CA 1
ATOM 526 C C . ASP A 1 68 ? -6.867 4.724 -5.174 1.00 97.06 68 ASP A C 1
ATOM 528 O O . ASP A 1 68 ? -7.537 4.648 -4.145 1.00 97.06 68 ASP A O 1
ATOM 532 N N . ARG A 1 69 ? -6.692 3.657 -5.968 1.00 97.75 69 ARG A N 1
ATOM 533 C CA . ARG A 1 69 ? -7.343 2.366 -5.700 1.00 97.75 69 ARG A CA 1
ATOM 534 C C . ARG A 1 69 ? -6.879 1.738 -4.383 1.00 97.75 69 ARG A C 1
ATOM 536 O O . ARG A 1 69 ? -7.682 1.109 -3.700 1.00 97.75 69 ARG A O 1
ATOM 543 N N . ALA A 1 70 ? -5.600 1.876 -4.031 1.00 98.12 70 ALA A N 1
ATOM 544 C CA . ALA A 1 70 ? -5.075 1.400 -2.754 1.00 98.12 70 ALA A CA 1
ATOM 545 C C . ALA A 1 70 ? -5.757 2.113 -1.590 1.00 98.12 70 ALA A C 1
ATOM 547 O O . ALA A 1 70 ? -6.213 1.451 -0.660 1.00 98.12 70 ALA A O 1
ATOM 548 N N . ARG A 1 71 ? -5.858 3.442 -1.662 1.00 97.75 71 ARG A N 1
ATOM 549 C CA . ARG A 1 71 ? -6.533 4.255 -0.656 1.00 97.75 71 ARG A CA 1
ATOM 550 C C . ARG A 1 71 ? -7.976 3.799 -0.467 1.00 97.75 71 ARG A C 1
ATOM 552 O O . ARG A 1 71 ? -8.333 3.467 0.658 1.00 97.75 71 ARG A O 1
ATOM 559 N N . ASP A 1 72 ? -8.751 3.696 -1.546 1.00 97.25 72 ASP A N 1
ATOM 560 C CA . ASP A 1 72 ? -10.155 3.265 -1.488 1.00 97.25 72 ASP A CA 1
ATOM 561 C C . ASP A 1 72 ? -10.296 1.893 -0.808 1.00 97.25 72 ASP A C 1
ATOM 563 O O . ASP A 1 72 ? -11.040 1.729 0.156 1.00 97.25 72 ASP A O 1
ATOM 567 N N . VAL A 1 73 ? -9.501 0.909 -1.243 1.00 97.88 73 VAL A N 1
ATOM 568 C CA . VAL A 1 73 ? -9.548 -0.456 -0.695 1.00 97.88 73 VAL A CA 1
ATOM 569 C C . VAL A 1 73 ? -9.172 -0.495 0.789 1.00 97.88 73 VAL A C 1
ATOM 571 O O . VAL A 1 73 ? -9.770 -1.256 1.545 1.00 97.88 73 VAL A O 1
ATOM 574 N N . PHE A 1 74 ? -8.178 0.280 1.223 1.00 98.12 74 PHE A N 1
ATOM 575 C CA . PHE A 1 74 ? -7.771 0.308 2.630 1.00 98.12 74 PHE A CA 1
ATOM 576 C C . PHE A 1 74 ? -8.764 1.068 3.515 1.00 98.12 74 PHE A C 1
ATOM 578 O O . PHE A 1 74 ? -8.991 0.648 4.647 1.00 98.12 74 PHE A O 1
ATOM 585 N N . VAL A 1 75 ? -9.379 2.144 3.022 1.00 96.75 75 VAL A N 1
ATOM 586 C CA . VAL A 1 75 ? -10.475 2.832 3.727 1.00 96.75 75 VAL A CA 1
ATOM 587 C C . VAL A 1 75 ? -11.643 1.881 3.959 1.00 96.75 75 VAL A C 1
ATOM 589 O O . VAL A 1 75 ? -12.123 1.785 5.083 1.00 96.75 75 VAL A O 1
ATOM 592 N N . ASP A 1 76 ? -12.016 1.096 2.952 1.00 96.50 76 ASP A N 1
ATOM 593 C CA . ASP A 1 76 ? -13.160 0.187 3.054 1.00 96.50 76 ASP A CA 1
ATOM 594 C C . ASP A 1 76 ? -12.882 -1.080 3.883 1.00 96.50 76 ASP A C 1
ATOM 596 O O . ASP A 1 76 ? -13.811 -1.717 4.392 1.00 96.50 76 ASP A O 1
ATOM 600 N N . HIS A 1 77 ? -11.619 -1.517 3.970 1.00 97.50 77 HIS A N 1
ATOM 601 C CA . HIS A 1 77 ? -11.292 -2.864 4.455 1.00 97.50 77 HIS A CA 1
ATOM 602 C C . HIS A 1 77 ? -10.175 -2.946 5.494 1.00 97.50 77 HIS A C 1
ATOM 604 O O . HIS A 1 77 ? -9.917 -4.040 6.001 1.00 97.50 77 HIS A O 1
ATOM 610 N N . PHE A 1 78 ? -9.507 -1.845 5.829 1.00 97.31 78 PHE A N 1
ATOM 611 C CA . PHE A 1 78 ? -8.378 -1.864 6.757 1.00 97.31 78 PHE A CA 1
ATOM 612 C C . PHE A 1 78 ? -8.541 -0.918 7.937 1.00 97.31 78 PHE A C 1
ATOM 614 O O . PHE A 1 78 ? -8.407 -1.343 9.086 1.00 97.31 78 PHE A O 1
ATOM 621 N N . TYR A 1 79 ? -8.811 0.353 7.658 1.00 95.81 79 TYR A N 1
ATOM 622 C CA . TYR A 1 79 ? -8.861 1.380 8.688 1.00 95.81 79 TYR A CA 1
ATOM 623 C C . TYR A 1 79 ? -10.038 1.180 9.647 1.00 95.81 79 TYR A C 1
ATOM 625 O O . TYR A 1 79 ? -11.117 0.733 9.259 1.00 95.81 79 TYR A O 1
ATOM 633 N N . LYS A 1 80 ? -9.803 1.496 10.921 1.00 94.94 80 LYS A N 1
ATOM 634 C CA . LYS A 1 80 ? -10.839 1.559 11.954 1.00 94.94 80 LYS A CA 1
ATOM 635 C C . LYS A 1 80 ? -11.501 2.935 11.893 1.00 94.94 80 LYS A C 1
ATOM 637 O O . LYS A 1 80 ? -10.837 3.926 11.594 1.00 94.94 80 LYS A O 1
ATOM 642 N N . GLU A 1 81 ? -12.800 2.999 12.161 1.00 92.88 81 GLU A N 1
ATOM 643 C CA . GLU A 1 81 ? -13.501 4.282 12.268 1.00 92.88 81 GLU A CA 1
ATOM 644 C C . GLU A 1 81 ? -12.897 5.127 13.394 1.00 92.88 81 GLU A C 1
ATOM 646 O O . GLU A 1 81 ? -12.530 4.596 14.447 1.00 92.88 81 GLU A O 1
ATOM 651 N N . ASP A 1 82 ? -12.780 6.434 13.163 1.00 90.75 82 ASP A N 1
ATOM 652 C CA . ASP A 1 82 ? -12.265 7.362 14.166 1.00 90.75 82 ASP A CA 1
ATOM 653 C C . ASP A 1 82 ? -13.174 7.362 15.413 1.00 90.75 82 ASP A C 1
ATOM 655 O O . ASP A 1 82 ? -14.401 7.428 15.280 1.00 90.75 82 ASP A O 1
ATOM 659 N N . PRO A 1 83 ? -12.612 7.296 16.632 1.00 86.69 83 PRO A N 1
ATOM 660 C CA . PRO A 1 83 ? -13.412 7.319 17.847 1.00 86.69 83 PRO A CA 1
ATOM 661 C C . PRO A 1 83 ? -14.098 8.683 18.021 1.00 86.69 83 PRO A C 1
ATOM 663 O O . PRO A 1 83 ? -13.514 9.733 17.761 1.00 86.69 83 PRO A O 1
ATOM 666 N N . GLU A 1 84 ? -15.336 8.688 18.527 1.00 78.31 84 GLU A N 1
ATOM 667 C CA . GLU A 1 84 ? -16.085 9.931 18.798 1.00 78.31 84 GLU A CA 1
ATOM 668 C C . GLU A 1 84 ? -15.463 10.786 19.925 1.00 78.31 84 GLU A C 1
ATOM 670 O O . GLU A 1 84 ? -15.760 11.974 20.050 1.00 78.31 84 GLU A O 1
ATOM 675 N N . ALA A 1 85 ? -14.605 10.187 20.757 1.00 70.69 85 ALA A N 1
ATOM 676 C CA . ALA A 1 85 ? -13.872 10.837 21.841 1.00 70.69 85 ALA A CA 1
ATOM 677 C C . ALA A 1 85 ? -12.357 10.738 21.601 1.00 70.69 85 ALA A C 1
ATOM 679 O O . ALA A 1 85 ? -11.895 9.827 20.925 1.00 70.69 85 ALA A O 1
ATOM 680 N N . GLU A 1 86 ? -11.568 11.614 22.229 1.00 61.88 86 GLU A N 1
ATOM 681 C CA . GLU A 1 86 ? -10.095 11.707 22.094 1.00 61.88 86 GLU A CA 1
ATOM 682 C C . GLU A 1 86 ? -9.309 10.462 22.574 1.00 61.88 86 GLU A C 1
ATOM 684 O O . GLU A 1 86 ? -8.084 10.494 22.674 1.00 61.88 86 GLU A O 1
ATOM 689 N N . ALA A 1 87 ? -9.987 9.358 22.891 1.00 61.50 87 ALA A N 1
ATOM 690 C CA . ALA A 1 87 ? -9.362 8.099 23.262 1.00 61.50 87 ALA A CA 1
ATOM 691 C C . ALA A 1 87 ? -9.015 7.297 21.999 1.00 61.50 87 ALA A C 1
ATOM 693 O O . ALA A 1 87 ? -9.816 6.495 21.522 1.00 61.50 87 ALA A O 1
ATOM 694 N N . THR A 1 88 ? -7.815 7.510 21.462 1.00 68.69 88 THR A N 1
ATOM 695 C CA . THR A 1 88 ? -7.239 6.616 20.456 1.00 68.69 88 THR A CA 1
ATOM 696 C C . THR A 1 88 ? -6.650 5.386 21.144 1.00 68.69 88 THR A C 1
ATOM 698 O O . THR A 1 88 ? -5.883 5.486 22.101 1.00 68.69 88 THR A O 1
ATOM 701 N N . GLU A 1 89 ? -7.025 4.197 20.675 1.00 75.50 89 GLU A N 1
ATOM 702 C CA . GLU A 1 89 ? -6.339 2.966 21.072 1.00 75.50 89 GLU A CA 1
ATOM 703 C C . GLU A 1 89 ? -4.921 2.960 20.499 1.00 75.50 89 GLU A C 1
ATOM 705 O O . GLU A 1 89 ? -4.720 3.174 19.299 1.00 75.50 89 GLU A O 1
ATOM 710 N N . GLU A 1 90 ? -3.941 2.697 21.364 1.00 70.50 90 GLU A N 1
ATOM 711 C CA . GLU A 1 90 ? -2.549 2.526 20.963 1.00 70.50 90 GLU A CA 1
ATOM 712 C C . GLU A 1 90 ? -2.442 1.378 19.940 1.00 70.50 90 GLU A C 1
ATOM 714 O O . GLU A 1 90 ? -2.962 0.283 20.159 1.00 70.50 90 GLU A O 1
ATOM 719 N N . ASN A 1 91 ? -1.720 1.617 18.839 1.00 80.19 91 ASN A N 1
ATOM 720 C CA . ASN A 1 91 ? -1.432 0.650 17.765 1.00 80.19 91 ASN A CA 1
ATOM 721 C C . ASN A 1 91 ? -2.589 0.311 16.803 1.00 80.19 91 ASN A C 1
ATOM 723 O O . ASN A 1 91 ? -2.519 -0.703 16.108 1.00 80.19 91 ASN A O 1
ATOM 727 N N . CYS A 1 92 ? -3.629 1.143 16.723 1.00 89.50 92 CYS A N 1
ATOM 728 C CA . CYS A 1 92 ? -4.617 1.061 15.643 1.00 89.50 92 CYS A CA 1
ATOM 729 C C . CYS A 1 92 ? -4.331 2.082 14.540 1.00 89.50 92 CYS A C 1
ATOM 731 O O . CYS A 1 92 ? -3.829 3.172 14.803 1.00 89.50 92 CYS A O 1
ATOM 733 N N . TRP A 1 93 ? -4.707 1.724 13.315 1.00 93.00 93 TRP A N 1
ATOM 734 C CA . TRP A 1 93 ? -4.775 2.645 12.185 1.00 93.00 93 TRP A CA 1
ATOM 735 C C . TRP A 1 93 ? -6.220 3.101 11.984 1.00 93.00 93 TRP A C 1
ATOM 737 O O . TRP A 1 93 ? -7.105 2.273 11.732 1.00 93.00 93 TRP A O 1
ATOM 747 N N . TYR A 1 94 ? -6.456 4.404 12.050 1.00 94.19 94 TYR A N 1
ATOM 748 C CA . TYR A 1 94 ? -7.768 5.014 11.876 1.00 94.19 94 TYR A CA 1
ATOM 749 C C . TYR A 1 94 ? -7.945 5.629 10.489 1.00 94.19 94 TYR A C 1
ATOM 751 O O . TYR A 1 94 ? -6.981 5.839 9.753 1.00 94.19 94 TYR A O 1
ATOM 759 N N . VAL A 1 95 ? -9.191 5.921 10.113 1.00 94.06 95 VAL A N 1
ATOM 760 C CA . VAL A 1 95 ? -9.496 6.576 8.831 1.00 94.06 95 VAL A CA 1
ATOM 761 C C . VAL A 1 95 ? -8.781 7.926 8.717 1.00 94.06 95 VAL A C 1
ATOM 763 O O . VAL A 1 95 ? -8.267 8.241 7.644 1.00 94.06 95 VAL A O 1
ATOM 766 N N . SER A 1 96 ? -8.662 8.692 9.804 1.00 91.88 96 SER A N 1
ATOM 767 C CA . SER A 1 96 ? -7.893 9.944 9.814 1.00 91.88 96 SER A CA 1
ATOM 768 C C . SER A 1 96 ? -6.398 9.766 9.505 1.00 91.88 96 SER A C 1
ATOM 770 O O . SER A 1 96 ? -5.788 10.657 8.907 1.00 91.88 96 SER A O 1
ATOM 772 N N . ASP A 1 97 ? -5.814 8.599 9.800 1.00 92.75 97 ASP A N 1
ATOM 773 C CA . ASP A 1 97 ? -4.415 8.291 9.478 1.00 92.75 97 ASP A CA 1
ATOM 774 C C . ASP A 1 97 ? -4.190 8.062 7.974 1.00 92.75 97 ASP A C 1
ATOM 776 O O . ASP A 1 97 ? -3.046 8.025 7.511 1.00 92.75 97 ASP A O 1
ATOM 780 N N . ALA A 1 98 ? -5.256 7.933 7.174 1.00 93.44 98 ALA A N 1
ATOM 781 C CA . ALA A 1 98 ? -5.158 7.752 5.727 1.00 93.44 98 ALA A CA 1
ATOM 782 C C . ALA A 1 98 ? -4.588 8.982 4.994 1.00 93.44 98 ALA A C 1
ATOM 784 O O . ALA A 1 98 ? -4.196 8.874 3.836 1.00 93.44 98 ALA A O 1
ATOM 785 N N . GLU A 1 99 ? -4.494 10.145 5.638 1.00 92.19 99 GLU A N 1
ATOM 786 C CA . GLU A 1 99 ? -3.802 11.305 5.056 1.00 92.19 99 GLU A CA 1
ATOM 787 C C . GLU A 1 99 ? -2.282 11.267 5.286 1.00 92.19 99 GLU A C 1
ATOM 789 O O . GLU A 1 99 ? -1.541 12.080 4.725 1.00 92.19 99 GLU A O 1
ATOM 794 N N . SER A 1 100 ? -1.783 10.325 6.094 1.00 92.31 100 SER A N 1
ATOM 795 C CA . SER A 1 100 ? -0.354 10.228 6.362 1.00 92.31 100 SER A CA 1
ATOM 796 C C . SER A 1 100 ? 0.419 9.623 5.189 1.00 92.31 100 SER A C 1
ATOM 798 O O . SER A 1 100 ? 0.068 8.589 4.621 1.00 92.31 100 SER A O 1
ATOM 800 N N . SER A 1 101 ? 1.569 10.222 4.875 1.00 90.44 101 SER A N 1
ATOM 801 C CA . SER A 1 101 ? 2.489 9.723 3.841 1.00 90.44 101 SER A CA 1
ATOM 802 C C . SER A 1 101 ? 3.118 8.354 4.159 1.00 90.44 101 SER A C 1
ATOM 804 O O . SER A 1 101 ? 3.645 7.676 3.268 1.00 90.44 101 SER A O 1
ATOM 806 N N . ASP A 1 102 ? 3.079 7.929 5.422 1.00 89.12 102 ASP A N 1
ATOM 807 C CA . ASP A 1 102 ? 3.596 6.639 5.883 1.00 89.12 102 ASP A CA 1
ATOM 808 C C . ASP A 1 102 ? 2.505 5.581 6.103 1.00 89.12 102 ASP A C 1
ATOM 810 O O . ASP A 1 102 ? 2.819 4.445 6.487 1.00 89.12 102 ASP A O 1
ATOM 814 N N . ALA A 1 103 ? 1.253 5.920 5.792 1.00 93.88 103 ALA A N 1
ATOM 815 C CA . ALA A 1 103 ? 0.111 5.054 5.997 1.00 93.88 103 ALA A CA 1
ATOM 816 C C . ALA A 1 103 ? 0.242 3.738 5.193 1.00 93.88 103 ALA A C 1
ATOM 818 O O . ALA A 1 103 ? 0.884 3.713 4.133 1.00 93.88 103 ALA A O 1
ATOM 819 N N . PRO A 1 104 ? -0.340 2.618 5.671 1.00 94.94 104 PRO A N 1
ATOM 820 C CA . PRO A 1 104 ? -0.198 1.300 5.038 1.00 94.94 104 PRO A CA 1
ATOM 821 C C . PRO A 1 104 ? -0.582 1.222 3.553 1.00 94.94 104 PRO A C 1
ATOM 823 O O . PRO A 1 104 ? 0.038 0.459 2.809 1.00 94.94 104 PRO A O 1
ATOM 826 N N . HIS A 1 105 ? -1.562 2.019 3.117 1.00 96.50 105 HIS A N 1
ATOM 827 C CA . HIS A 1 105 ? -2.041 2.029 1.733 1.00 96.50 105 HIS A CA 1
ATOM 828 C C . HIS A 1 105 ? -1.102 2.760 0.764 1.00 96.50 105 HIS A C 1
ATOM 830 O O . HIS A 1 105 ? -1.209 2.538 -0.440 1.00 96.50 105 HIS A O 1
ATOM 836 N N . VAL A 1 106 ? -0.199 3.622 1.257 1.00 97.00 106 VAL A N 1
ATOM 837 C CA . VAL A 1 106 ? 0.720 4.395 0.410 1.00 97.00 106 VAL A CA 1
ATOM 838 C C . VAL A 1 106 ? 1.736 3.433 -0.209 1.00 97.00 106 VAL A C 1
ATOM 840 O O . VAL A 1 106 ? 2.591 2.904 0.513 1.00 97.00 106 VAL A O 1
ATOM 843 N N . PRO A 1 107 ? 1.664 3.179 -1.528 1.00 96.56 107 PRO A N 1
ATOM 844 C CA . PRO A 1 107 ? 2.435 2.119 -2.144 1.00 96.56 107 PRO A CA 1
ATOM 845 C C . PRO A 1 107 ? 3.890 2.531 -2.345 1.00 96.56 107 PRO A C 1
ATOM 847 O O . PRO A 1 107 ? 4.199 3.667 -2.705 1.00 96.56 107 PRO A O 1
ATOM 850 N N . ILE A 1 108 ? 4.789 1.561 -2.203 1.00 96.44 108 ILE A N 1
ATOM 851 C CA . ILE A 1 108 ? 6.189 1.699 -2.603 1.00 96.44 108 ILE A CA 1
ATOM 852 C C . ILE A 1 108 ? 6.320 1.176 -4.040 1.00 96.44 108 ILE A C 1
ATOM 854 O O . ILE A 1 108 ? 6.110 -0.020 -4.259 1.00 96.44 108 ILE A O 1
ATOM 858 N N . PRO A 1 109 ? 6.620 2.029 -5.034 1.00 95.75 109 PRO A N 1
ATOM 859 C CA . PRO A 1 109 ? 6.739 1.591 -6.417 1.00 95.75 109 PRO A CA 1
ATOM 860 C C . PRO A 1 109 ? 8.076 0.888 -6.661 1.00 95.75 109 PRO A C 1
ATOM 862 O O . PRO A 1 109 ? 9.131 1.425 -6.328 1.00 95.75 109 PRO A O 1
ATOM 865 N N . LEU A 1 110 ? 8.020 -0.287 -7.288 1.00 94.19 110 LEU A N 1
ATOM 866 C CA . LEU A 1 110 ? 9.170 -0.999 -7.838 1.00 94.19 110 LEU A CA 1
ATOM 867 C C . LEU A 1 110 ? 9.004 -1.137 -9.352 1.00 94.19 110 LEU A C 1
ATOM 869 O O . LEU A 1 110 ? 8.053 -1.760 -9.846 1.00 94.19 110 LEU A O 1
ATOM 873 N N . SER A 1 111 ? 9.945 -0.558 -10.086 1.00 92.19 111 SER A N 1
ATOM 874 C CA . SER A 1 111 ? 9.968 -0.577 -11.540 1.00 92.19 111 SER A CA 1
ATOM 875 C C . SER A 1 111 ? 10.324 -1.959 -12.066 1.00 92.19 111 SER A C 1
ATOM 877 O O . SER A 1 111 ? 11.153 -2.687 -11.508 1.00 92.19 111 SER A O 1
ATOM 879 N N . TYR A 1 112 ? 9.704 -2.332 -13.182 1.00 86.25 112 TYR A N 1
ATOM 880 C CA . TYR A 1 112 ? 10.144 -3.503 -13.921 1.00 86.25 112 TYR A CA 1
ATOM 881 C C . TYR A 1 112 ? 11.573 -3.268 -14.418 1.00 86.25 112 TYR A C 1
ATOM 883 O O . TYR A 1 112 ? 11.822 -2.311 -15.139 1.00 86.25 112 TYR A O 1
ATOM 891 N N . THR A 1 113 ? 12.505 -4.138 -14.026 1.00 82.62 113 THR A N 1
ATOM 892 C CA . THR A 1 113 ? 13.908 -4.070 -14.453 1.00 82.62 113 THR A CA 1
ATOM 893 C C . THR A 1 113 ? 14.219 -5.313 -15.289 1.00 82.62 113 THR A C 1
ATOM 895 O O . THR A 1 113 ? 14.439 -6.378 -14.707 1.00 82.62 113 THR A O 1
ATOM 898 N N . PRO A 1 114 ? 14.266 -5.219 -16.633 1.00 79.31 114 PRO A N 1
ATOM 899 C CA . PRO A 1 114 ? 14.483 -6.373 -17.511 1.00 79.31 114 PRO A CA 1
ATOM 900 C C . PRO A 1 114 ? 15.748 -7.162 -17.163 1.00 79.31 114 PRO A C 1
ATOM 902 O O . PRO A 1 114 ? 15.749 -8.388 -17.179 1.00 79.31 114 PRO A O 1
ATOM 905 N N . ARG A 1 115 ? 16.802 -6.446 -16.750 1.00 77.69 115 ARG A N 1
ATOM 906 C CA . AR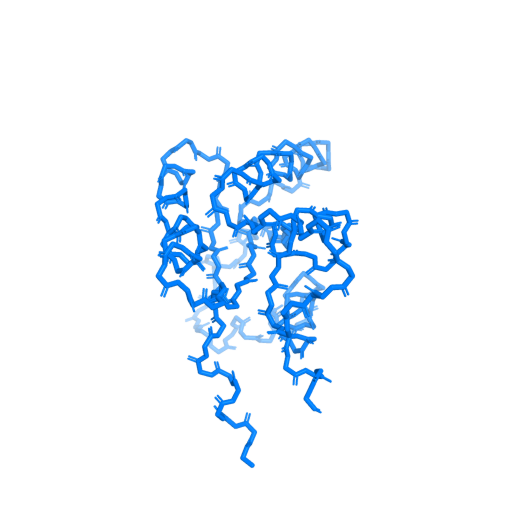G A 1 115 ? 18.100 -7.015 -16.376 1.00 77.69 115 ARG A CA 1
ATOM 907 C C . ARG A 1 115 ? 18.013 -8.031 -15.233 1.00 77.69 115 ARG A C 1
ATOM 909 O O . ARG A 1 115 ? 18.883 -8.889 -15.145 1.00 77.69 115 ARG A O 1
ATOM 916 N N . LEU A 1 116 ? 16.983 -7.972 -14.378 1.00 78.50 116 LEU A N 1
ATOM 917 C CA . LEU A 1 116 ? 16.782 -8.955 -13.304 1.00 78.50 116 LEU A CA 1
ATOM 918 C C . LEU A 1 116 ? 16.562 -10.381 -13.834 1.00 78.50 116 LEU A C 1
ATOM 920 O O . LEU A 1 116 ? 16.844 -11.333 -13.113 1.00 78.50 116 LEU A O 1
ATOM 924 N N . ALA A 1 117 ? 16.116 -10.538 -15.084 1.00 77.38 117 ALA A N 1
ATOM 925 C CA . ALA A 1 117 ? 15.949 -11.842 -15.720 1.00 77.38 117 ALA A CA 1
ATOM 926 C C . ALA A 1 117 ? 17.272 -12.474 -16.197 1.00 77.38 117 ALA A C 1
ATOM 928 O O . ALA A 1 117 ? 17.313 -13.679 -16.439 1.00 77.38 117 ALA A O 1
ATOM 929 N N . ASP A 1 118 ? 18.345 -11.684 -16.308 1.00 83.31 118 ASP A N 1
ATOM 930 C CA . ASP A 1 118 ? 19.588 -12.085 -16.980 1.00 83.31 118 ASP A CA 1
ATOM 931 C C . ASP A 1 118 ? 20.739 -12.403 -16.010 1.00 83.31 118 ASP A C 1
ATOM 933 O O . ASP A 1 118 ? 21.859 -12.699 -16.435 1.00 83.31 118 ASP A O 1
ATOM 937 N N . PHE A 1 119 ? 20.507 -12.319 -14.696 1.00 81.56 119 PHE A N 1
ATOM 938 C CA . PHE A 1 119 ? 21.562 -12.588 -13.723 1.00 81.56 119 PHE A CA 1
ATOM 939 C C . PHE A 1 119 ? 21.853 -14.091 -13.588 1.00 81.56 119 PHE A C 1
ATOM 941 O O . PHE A 1 119 ? 20.932 -14.906 -13.519 1.00 81.56 119 PHE A O 1
ATOM 948 N N . PRO A 1 120 ? 23.137 -14.476 -13.477 1.00 81.81 120 PRO A N 1
ATOM 949 C CA . PRO A 1 120 ? 23.543 -15.880 -13.434 1.00 81.81 120 PRO A CA 1
ATOM 950 C C . PRO A 1 120 ? 23.312 -16.549 -12.068 1.00 81.81 120 PRO A C 1
ATOM 952 O O . PRO A 1 120 ? 23.360 -17.774 -11.97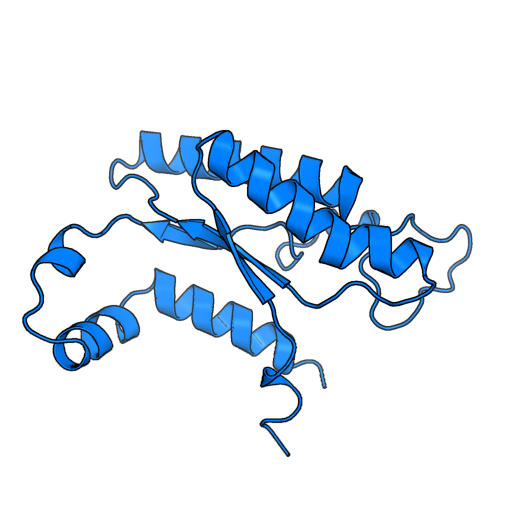6 1.00 81.81 120 PRO A O 1
ATOM 955 N N . SER A 1 121 ? 23.103 -15.771 -11.000 1.00 85.00 121 SER A N 1
ATOM 956 C CA . SER A 1 121 ? 22.842 -16.263 -9.643 1.00 85.00 121 SER A CA 1
ATOM 957 C C . SER A 1 121 ? 22.143 -15.205 -8.783 1.00 85.00 121 SER A C 1
ATOM 959 O O . SER A 1 121 ? 22.171 -14.017 -9.100 1.00 85.00 121 SER A O 1
ATOM 961 N N . ILE A 1 122 ? 21.553 -15.638 -7.663 1.00 80.25 122 ILE A N 1
ATOM 962 C CA . ILE A 1 122 ? 20.932 -14.745 -6.668 1.00 80.25 122 ILE A CA 1
ATOM 963 C C . ILE A 1 122 ? 21.972 -13.803 -6.045 1.00 80.25 122 ILE A C 1
ATOM 965 O O . ILE A 1 122 ? 21.700 -12.615 -5.895 1.00 80.25 122 ILE A O 1
ATOM 969 N N . ASP A 1 123 ? 23.177 -14.299 -5.748 1.00 83.25 123 ASP A N 1
ATOM 970 C CA . ASP A 1 123 ? 24.250 -13.472 -5.177 1.00 83.25 123 ASP A CA 1
ATOM 971 C C . ASP A 1 123 ? 24.635 -12.320 -6.116 1.00 83.25 123 ASP A C 1
ATOM 973 O O . ASP A 1 123 ? 24.851 -11.199 -5.670 1.00 83.25 123 ASP A O 1
ATOM 977 N N . ALA A 1 124 ? 24.636 -12.563 -7.432 1.00 79.38 124 ALA A N 1
ATOM 978 C CA . ALA A 1 124 ? 24.929 -11.532 -8.426 1.00 79.38 124 ALA A CA 1
ATOM 979 C C . ALA A 1 124 ? 23.830 -10.454 -8.528 1.00 79.38 124 ALA A C 1
ATOM 981 O O . ALA A 1 124 ? 24.103 -9.343 -8.980 1.00 79.38 124 ALA A O 1
ATOM 982 N N . VAL A 1 125 ? 22.597 -10.774 -8.120 1.00 84.94 125 VAL A N 1
ATOM 983 C CA . VAL A 1 125 ? 21.467 -9.832 -8.062 1.00 84.94 125 VAL A CA 1
ATOM 984 C C . VAL A 1 125 ? 21.521 -8.982 -6.791 1.00 84.94 125 VAL A C 1
ATOM 986 O O . VAL A 1 125 ? 21.093 -7.830 -6.817 1.00 84.94 125 VAL A O 1
ATOM 989 N N . ALA A 1 126 ? 22.035 -9.530 -5.687 1.00 83.56 126 ALA A N 1
ATOM 990 C CA . ALA A 1 126 ? 21.969 -8.907 -4.367 1.00 83.56 126 ALA A CA 1
ATOM 991 C C . ALA A 1 126 ? 22.592 -7.503 -4.340 1.00 83.56 126 ALA A C 1
ATOM 993 O O . ALA A 1 126 ? 21.928 -6.561 -3.908 1.00 83.56 126 ALA A O 1
ATOM 994 N N . ASP A 1 127 ? 23.805 -7.344 -4.877 1.00 81.88 127 ASP A N 1
ATOM 995 C CA . ASP A 1 127 ? 24.483 -6.042 -4.952 1.00 81.88 127 ASP A CA 1
ATOM 996 C C . ASP A 1 127 ? 23.682 -5.041 -5.797 1.00 81.88 127 ASP A C 1
ATOM 998 O O . ASP A 1 127 ? 23.496 -3.885 -5.419 1.00 81.88 127 ASP A O 1
ATOM 1002 N N . HIS A 1 128 ? 23.117 -5.503 -6.917 1.00 82.62 128 HIS A N 1
ATOM 1003 C CA . HIS A 1 128 ? 22.306 -4.659 -7.790 1.00 82.62 128 HIS A CA 1
ATOM 1004 C C . HIS A 1 128 ? 21.025 -4.165 -7.103 1.00 82.62 128 HIS A C 1
ATOM 1006 O O . HIS A 1 128 ? 20.659 -2.996 -7.242 1.00 82.62 128 HIS A O 1
ATOM 1012 N N . LEU A 1 129 ? 20.350 -5.037 -6.348 1.00 83.94 129 LEU A N 1
ATOM 1013 C CA . LEU A 1 129 ? 19.179 -4.656 -5.560 1.00 83.94 129 LEU A CA 1
ATOM 1014 C C . LEU A 1 129 ? 19.558 -3.718 -4.410 1.00 83.94 129 LEU A C 1
ATOM 1016 O O . LEU A 1 129 ? 18.843 -2.749 -4.169 1.00 83.94 129 LEU A O 1
ATOM 1020 N N . ALA A 1 130 ? 20.684 -3.958 -3.733 1.00 83.25 130 ALA A N 1
ATOM 1021 C CA . ALA A 1 130 ? 21.159 -3.120 -2.632 1.00 83.25 130 ALA A CA 1
ATOM 1022 C C . ALA A 1 130 ? 21.499 -1.688 -3.083 1.00 83.25 130 ALA A C 1
ATOM 1024 O O . ALA A 1 130 ? 21.230 -0.726 -2.359 1.00 83.25 130 ALA A O 1
ATOM 1025 N N . ASP A 1 131 ? 22.027 -1.531 -4.297 1.00 86.00 131 ASP A N 1
ATOM 1026 C CA . ASP A 1 131 ? 22.342 -0.223 -4.872 1.00 86.00 131 ASP A CA 1
ATOM 1027 C C . ASP A 1 131 ? 21.118 0.499 -5.456 1.00 86.00 131 ASP A C 1
ATOM 1029 O O . ASP A 1 131 ? 21.145 1.723 -5.647 1.00 86.00 131 ASP A O 1
ATOM 1033 N N . SER A 1 132 ? 20.013 -0.205 -5.706 1.00 88.88 132 SER A N 1
ATOM 1034 C CA . SER A 1 132 ? 18.818 0.406 -6.286 1.00 88.88 132 SER A CA 1
ATOM 1035 C C . SER A 1 132 ? 18.143 1.389 -5.313 1.00 88.88 132 SER A C 1
ATOM 1037 O O . SER A 1 132 ? 17.854 1.034 -4.165 1.00 88.88 132 SER A O 1
ATOM 1039 N N . PRO A 1 133 ? 17.848 2.635 -5.737 1.00 91.44 133 PRO A N 1
ATOM 1040 C CA . PRO A 1 133 ? 17.127 3.600 -4.907 1.00 91.44 133 PRO A CA 1
ATOM 1041 C C . PRO A 1 133 ? 15.745 3.108 -4.457 1.00 91.44 133 PRO A C 1
ATOM 1043 O O . PRO A 1 133 ? 15.347 3.370 -3.325 1.00 91.44 133 PRO A O 1
ATOM 1046 N N . GLU A 1 134 ? 15.030 2.371 -5.311 1.00 92.81 134 GLU A N 1
ATOM 1047 C CA . GLU A 1 134 ? 13.675 1.881 -5.025 1.00 92.81 134 GLU A CA 1
ATOM 1048 C C . GLU A 1 134 ? 13.684 0.819 -3.918 1.00 92.81 134 GLU A C 1
ATOM 1050 O O . GLU A 1 134 ? 12.925 0.903 -2.953 1.00 92.81 134 GLU A O 1
ATOM 1055 N N . TYR A 1 135 ? 14.614 -0.137 -3.994 1.00 91.12 135 TYR A N 1
ATOM 1056 C CA . TYR A 1 135 ? 14.767 -1.171 -2.969 1.00 91.12 135 TYR A CA 1
ATOM 1057 C C . TYR A 1 135 ? 15.334 -0.605 -1.663 1.00 91.12 135 TYR A C 1
ATOM 1059 O O . TYR A 1 135 ? 14.922 -1.033 -0.584 1.00 91.12 135 TYR A O 1
ATOM 1067 N N . ARG A 1 136 ? 16.207 0.411 -1.724 1.00 92.00 136 ARG A N 1
ATOM 1068 C CA . ARG A 1 136 ? 16.632 1.155 -0.526 1.00 92.00 136 ARG A CA 1
ATOM 1069 C C . ARG A 1 136 ? 15.476 1.910 0.122 1.00 92.00 136 ARG A C 1
ATOM 1071 O O . ARG A 1 136 ? 15.382 1.923 1.347 1.00 92.00 136 ARG A O 1
ATOM 1078 N N . HIS A 1 137 ? 14.580 2.498 -0.669 1.00 92.62 137 HIS A N 1
ATOM 1079 C CA . HIS A 1 137 ? 13.376 3.138 -0.146 1.00 92.62 137 HIS A CA 1
ATOM 1080 C C . HIS A 1 137 ? 12.429 2.121 0.508 1.00 92.62 137 HIS A C 1
ATOM 1082 O O . HIS A 1 137 ? 11.949 2.365 1.616 1.00 92.62 137 HIS A O 1
ATOM 1088 N N . LEU A 1 138 ? 12.236 0.949 -0.110 1.00 92.38 138 LEU A N 1
ATOM 1089 C CA . LEU A 1 138 ? 11.495 -0.160 0.494 1.00 92.38 138 LEU A CA 1
ATOM 1090 C C . LEU A 1 138 ? 12.110 -0.593 1.830 1.00 92.38 138 LEU A C 1
ATOM 1092 O O . LEU A 1 138 ? 11.404 -0.684 2.832 1.00 92.38 138 LEU A O 1
ATOM 1096 N N . ALA A 1 139 ? 13.427 -0.800 1.871 1.00 91.00 139 ALA A N 1
ATOM 1097 C CA . ALA A 1 139 ? 14.132 -1.155 3.098 1.00 91.00 139 ALA A CA 1
ATOM 1098 C C . ALA A 1 139 ? 13.963 -0.081 4.185 1.00 91.00 139 ALA A C 1
ATOM 1100 O O . ALA A 1 139 ? 13.684 -0.413 5.334 1.00 91.00 139 ALA A O 1
ATOM 1101 N N . ALA A 1 140 ? 14.058 1.204 3.830 1.00 90.69 140 ALA A N 1
ATOM 1102 C CA . ALA A 1 140 ? 13.839 2.304 4.766 1.00 90.69 140 ALA A CA 1
ATOM 1103 C C . ALA A 1 140 ? 12.409 2.308 5.332 1.00 90.69 140 ALA A C 1
ATOM 1105 O O . ALA A 1 140 ? 12.233 2.481 6.535 1.00 90.69 140 ALA A O 1
ATOM 1106 N N . ARG A 1 141 ? 11.391 2.061 4.495 1.00 90.25 141 ARG A N 1
ATOM 1107 C CA . ARG A 1 141 ? 9.990 1.946 4.936 1.00 90.25 141 ARG A CA 1
ATOM 1108 C C . ARG A 1 141 ? 9.766 0.752 5.857 1.00 90.25 141 ARG A C 1
ATOM 1110 O O . ARG A 1 141 ? 9.064 0.893 6.852 1.00 90.25 141 ARG A O 1
ATOM 1117 N N . ILE A 1 142 ? 10.383 -0.391 5.561 1.00 89.56 142 ILE A N 1
ATOM 1118 C CA . ILE A 1 142 ? 10.360 -1.575 6.430 1.00 89.56 142 ILE A CA 1
ATOM 1119 C C . ILE A 1 142 ? 10.988 -1.240 7.789 1.00 89.56 142 ILE A C 1
ATOM 1121 O O . ILE A 1 142 ? 10.380 -1.488 8.824 1.00 89.56 142 ILE A O 1
ATOM 1125 N N . LEU A 1 143 ? 12.171 -0.621 7.798 1.00 88.00 143 LEU A N 1
ATOM 1126 C CA . LEU A 1 143 ? 12.878 -0.257 9.029 1.00 88.00 143 LEU A CA 1
ATOM 1127 C C . LEU A 1 143 ? 12.125 0.787 9.863 1.00 88.00 143 LEU A C 1
ATOM 1129 O O . LEU A 1 143 ? 12.115 0.681 11.087 1.00 88.00 143 LEU A O 1
ATOM 1133 N N . ALA A 1 144 ? 11.465 1.756 9.223 1.00 85.06 144 ALA A N 1
ATOM 1134 C CA . ALA A 1 144 ? 10.672 2.775 9.911 1.00 85.06 144 ALA A CA 1
ATOM 11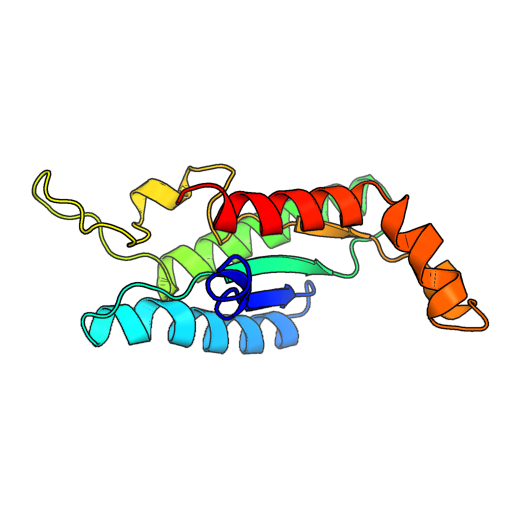35 C C . ALA A 1 144 ? 9.538 2.166 10.750 1.00 85.06 144 ALA A C 1
ATOM 1137 O O . ALA A 1 144 ? 9.243 2.673 11.827 1.00 85.06 144 ALA A O 1
ATOM 1138 N N . ARG A 1 145 ? 8.965 1.035 10.315 1.00 79.06 145 ARG A N 1
ATOM 1139 C CA . ARG A 1 145 ? 7.932 0.313 11.076 1.00 79.06 145 ARG A CA 1
ATOM 1140 C C . ARG A 1 145 ? 8.461 -0.384 12.331 1.00 79.06 145 ARG A C 1
ATOM 1142 O O . ARG A 1 145 ? 7.678 -0.701 13.212 1.00 79.06 145 ARG A O 1
ATOM 1149 N N . PHE A 1 146 ? 9.775 -0.570 12.453 1.00 73.94 146 PHE A N 1
ATOM 1150 C CA . PHE A 1 146 ? 10.408 -1.149 13.646 1.00 73.94 146 PHE A CA 1
ATOM 1151 C C . PHE A 1 146 ? 11.108 -0.113 14.535 1.00 73.94 146 PHE A C 1
ATOM 1153 O O . PHE A 1 146 ? 11.517 -0.439 15.645 1.00 73.94 146 PHE A O 1
ATOM 1160 N N . GLY A 1 147 ? 11.291 1.119 14.048 1.00 55.78 147 GLY A N 1
ATOM 1161 C CA . GLY A 1 147 ? 12.029 2.182 14.737 1.00 55.78 147 GLY A CA 1
ATOM 1162 C C . GLY A 1 147 ? 11.214 3.000 15.742 1.00 55.78 147 GLY A C 1
ATOM 1163 O O . GLY A 1 147 ? 11.774 3.905 16.352 1.00 55.78 147 GLY A O 1
ATOM 1164 N N . ALA A 1 148 ? 9.921 2.704 15.905 1.00 45.81 148 ALA A N 1
ATOM 1165 C CA . ALA A 1 148 ? 9.009 3.390 16.824 1.00 45.81 148 ALA A CA 1
ATOM 1166 C C . ALA A 1 148 ? 8.777 2.626 18.151 1.00 45.81 148 ALA A C 1
ATOM 1168 O O . ALA A 1 148 ? 7.729 2.785 18.769 1.00 45.81 148 ALA A O 1
ATOM 1169 N N . SER A 1 149 ? 9.728 1.779 18.574 1.00 37.16 149 SER A N 1
ATOM 1170 C CA . SER A 1 149 ? 9.720 1.089 19.882 1.00 37.16 149 SER A CA 1
ATOM 1171 C C . SER A 1 149 ? 10.619 1.763 20.911 1.00 37.16 149 SER A C 1
ATOM 1173 O O . SER A 1 149 ? 11.743 2.164 20.532 1.00 37.16 149 SER A O 1
#

Secondary structure (DSSP, 8-state):
--TTTGGG-EEEEE-SSHHHHHHHHHHHHHHTHHHHTTT-PPPPEEEEEEEE-SSHHHHHHHHHHHHHHHHHHHHHHTPBPPPSSS-PPTTPPBGGGGGSTTSTTS-EEEE--GGGGS-SSHHHHHHHHHH-HHHHHHHHHHHHTTTT-

Mean predicted aligned error: 6.04 Å

pLDDT: mean 87.48, std 13.45, range [37.16, 98.12]

Radius of gyration: 16.8 Å; Cα contacts (8 Å, |Δi|>4): 178; chains: 1; bounding box: 41×28×43 Å